Protein AF-A0A7W3ZYA4-F1 (afdb_monomer)

Foldseek 3Di:
DQDDQDVVVLVVCVVVVAACDDDPHSCVSVVVVVVVVVVVVVVVVVVVVVPPPPPPPPPVPDDDDDDD

Structure (mmCIF, N/CA/C/O backbone):
data_AF-A0A7W3ZYA4-F1
#
_entry.id   AF-A0A7W3ZYA4-F1
#
loop_
_atom_site.group_PDB
_atom_site.id
_atom_site.type_symbol
_atom_site.label_atom_id
_atom_site.label_alt_id
_atom_site.label_comp_id
_atom_site.label_asym_id
_atom_site.label_entity_id
_atom_site.label_seq_id
_atom_site.pdbx_PDB_ins_code
_atom_site.Cartn_x
_atom_site.Cartn_y
_atom_site.Cartn_z
_atom_site.occupancy
_atom_site.B_iso_or_equiv
_atom_site.auth_seq_id
_atom_site.auth_comp_id
_atom_site.auth_asym_id
_atom_site.auth_atom_id
_atom_site.pdbx_PDB_model_num
ATOM 1 N N . MET A 1 1 ? -4.292 -0.274 -12.401 1.00 54.00 1 MET A N 1
ATOM 2 C CA . MET A 1 1 ? -4.093 1.061 -11.801 1.00 54.00 1 MET A CA 1
ATOM 3 C C . MET A 1 1 ? -4.334 0.950 -10.308 1.00 54.00 1 MET A C 1
ATOM 5 O O . MET A 1 1 ? -5.466 0.709 -9.901 1.00 54.00 1 MET A O 1
ATOM 9 N N . THR A 1 2 ? -3.273 1.023 -9.510 1.00 72.50 2 THR A N 1
ATOM 10 C CA . THR A 1 2 ? -3.357 1.088 -8.046 1.00 72.50 2 THR A CA 1
ATOM 11 C C . THR A 1 2 ? -3.928 2.447 -7.648 1.00 72.50 2 THR A C 1
ATOM 13 O O . THR A 1 2 ? -3.455 3.483 -8.107 1.00 72.50 2 THR A O 1
ATOM 16 N N . GLN A 1 3 ? -4.984 2.449 -6.833 1.00 81.12 3 GLN A N 1
ATOM 17 C CA . GLN A 1 3 ? -5.522 3.684 -6.257 1.00 81.12 3 GLN A CA 1
ATOM 18 C C . GLN A 1 3 ? -4.467 4.292 -5.325 1.00 81.12 3 GLN A C 1
ATOM 20 O O . GLN A 1 3 ? -3.834 3.517 -4.609 1.00 81.12 3 GLN A O 1
ATOM 25 N N . PRO A 1 4 ? -4.250 5.618 -5.311 1.00 88.75 4 PRO A N 1
ATOM 26 C CA . PRO A 1 4 ? -3.283 6.254 -4.419 1.00 88.75 4 PRO A CA 1
ATOM 27 C C . PRO A 1 4 ? -3.714 6.145 -2.950 1.00 88.75 4 PRO A C 1
ATOM 29 O O . PRO A 1 4 ? -4.902 6.068 -2.635 1.00 88.75 4 PRO A O 1
ATOM 32 N N . PHE A 1 5 ? -2.744 6.134 -2.032 1.00 91.94 5 PHE A N 1
ATOM 33 C CA . PHE A 1 5 ? -3.030 6.126 -0.596 1.00 91.94 5 PHE A CA 1
ATOM 34 C C . PHE A 1 5 ? -3.704 7.435 -0.159 1.00 91.94 5 PHE A C 1
ATOM 36 O O . PHE A 1 5 ? -3.212 8.522 -0.463 1.00 91.94 5 PHE A O 1
ATOM 43 N N . ASN A 1 6 ? -4.810 7.341 0.585 1.00 94.38 6 ASN A N 1
ATOM 44 C CA . ASN A 1 6 ? -5.522 8.510 1.099 1.00 94.38 6 ASN A CA 1
ATOM 45 C C . ASN A 1 6 ? -5.021 8.887 2.504 1.00 94.38 6 ASN A C 1
ATOM 47 O O . ASN A 1 6 ? -5.463 8.332 3.512 1.00 94.38 6 ASN A O 1
ATOM 51 N N . PHE A 1 7 ? -4.121 9.870 2.561 1.00 93.75 7 PHE A N 1
ATOM 52 C CA . PHE A 1 7 ? -3.553 10.371 3.814 1.00 93.75 7 PHE A CA 1
ATOM 53 C C . PHE A 1 7 ? -4.569 11.109 4.695 1.00 93.75 7 PHE A C 1
ATOM 55 O O . PHE A 1 7 ? -4.492 11.014 5.917 1.00 93.75 7 PHE A O 1
ATOM 62 N N . GLU A 1 8 ? -5.545 11.808 4.110 1.00 95.56 8 GLU A N 1
ATOM 63 C CA . GLU A 1 8 ? -6.566 12.524 4.885 1.00 95.56 8 GLU A CA 1
ATOM 64 C C . GLU A 1 8 ? -7.459 11.553 5.658 1.00 95.56 8 GLU A C 1
ATOM 66 O O . GLU A 1 8 ? -7.745 11.768 6.837 1.00 95.56 8 GLU A O 1
ATOM 71 N N . GLN A 1 9 ? -7.866 10.455 5.017 1.00 93.81 9 GLN A N 1
ATOM 72 C CA . GLN A 1 9 ? -8.632 9.410 5.688 1.00 93.81 9 GLN A CA 1
ATOM 73 C C . GLN A 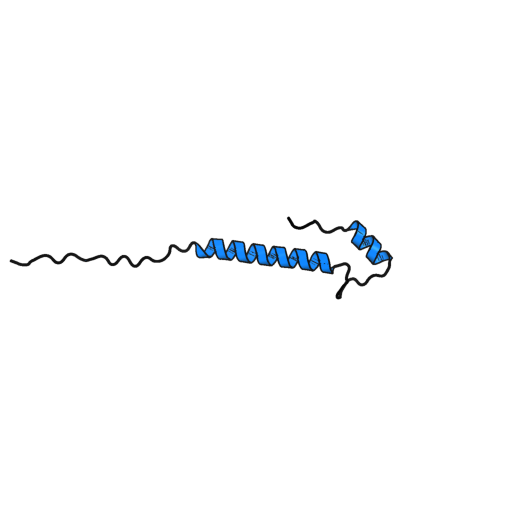1 9 ? -7.791 8.716 6.764 1.00 93.81 9 GLN A C 1
ATOM 75 O O . GLN A 1 9 ? -8.290 8.468 7.858 1.00 93.81 9 GLN A O 1
ATOM 80 N N . ALA A 1 10 ? -6.508 8.460 6.493 1.00 93.75 10 ALA A N 1
ATOM 81 C CA . ALA A 1 10 ? -5.598 7.870 7.472 1.00 93.75 10 ALA A CA 1
ATOM 82 C C . ALA A 1 10 ? -5.447 8.739 8.734 1.00 93.75 10 ALA A C 1
ATOM 84 O O . ALA A 1 10 ? -5.447 8.210 9.846 1.00 93.75 10 ALA A O 1
ATOM 85 N N . LEU A 1 11 ? -5.375 10.067 8.580 1.00 95.44 11 LE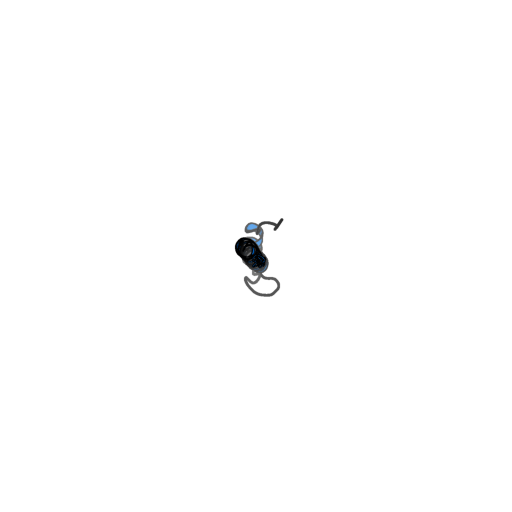U A N 1
ATOM 86 C CA . LEU A 1 11 ? -5.338 11.002 9.709 1.00 95.44 11 LEU A CA 1
ATOM 87 C C . LEU A 1 11 ? -6.645 10.993 10.512 1.00 95.44 11 LEU A C 1
ATOM 89 O O . LEU A 1 11 ? -6.596 10.991 11.741 1.00 95.44 11 LEU A O 1
ATOM 93 N N . LYS A 1 12 ? -7.804 10.944 9.843 1.00 96.38 12 LYS A N 1
ATOM 94 C CA . LYS A 1 12 ? -9.112 10.840 10.516 1.00 96.38 12 LYS A CA 1
ATOM 95 C C . LYS A 1 12 ? -9.243 9.537 11.301 1.00 96.38 12 LYS A C 1
ATOM 97 O O . LYS A 1 12 ? -9.656 9.561 12.456 1.00 96.38 12 LYS A O 1
ATOM 102 N N . ASP A 1 13 ? -8.847 8.416 10.705 1.00 94.25 13 ASP A N 1
ATOM 103 C CA . ASP A 1 13 ? -8.867 7.106 11.360 1.00 94.25 13 ASP A CA 1
ATOM 104 C C . ASP A 1 13 ? -7.911 7.066 12.565 1.00 94.25 13 ASP A C 1
ATOM 106 O O . ASP A 1 13 ? -8.242 6.476 13.596 1.00 94.25 13 ASP A O 1
ATOM 110 N N . LEU A 1 14 ? -6.751 7.730 12.468 1.00 94.19 14 LEU A N 1
ATOM 111 C CA . LEU A 1 14 ? -5.803 7.862 13.578 1.00 94.19 14 LEU A CA 1
ATOM 112 C C . LEU A 1 14 ? -6.402 8.667 14.734 1.00 94.19 14 LEU A C 1
ATOM 114 O O . LEU A 1 14 ? -6.309 8.254 15.887 1.00 94.19 14 LEU A O 1
ATOM 118 N N . GLN A 1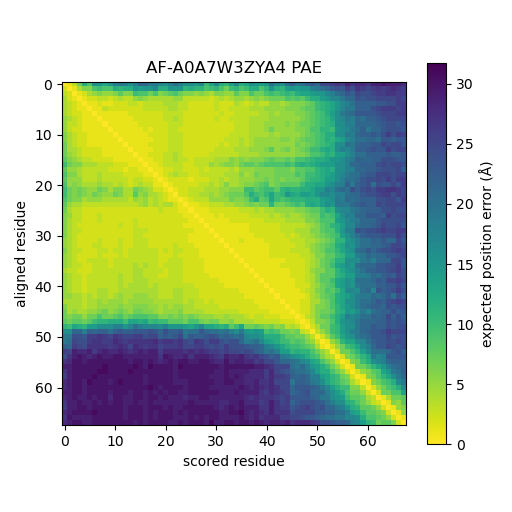 15 ? -7.053 9.791 14.427 1.00 94.88 15 GLN A N 1
ATOM 119 C CA . GLN A 1 15 ? -7.758 10.603 15.422 1.00 94.88 15 GLN A CA 1
ATOM 120 C C . GLN A 1 15 ? -8.932 9.851 16.059 1.00 94.88 15 GLN A C 1
ATOM 122 O O . GLN A 1 15 ? -9.209 10.037 17.241 1.00 94.88 15 GLN A O 1
ATOM 127 N N . ALA A 1 16 ? -9.590 8.970 15.304 1.00 94.75 16 ALA A N 1
ATOM 128 C CA . ALA A 1 16 ? -10.642 8.090 15.801 1.00 94.75 16 ALA A CA 1
ATOM 129 C C . ALA A 1 16 ? -10.115 6.917 16.658 1.00 94.75 16 ALA A C 1
ATOM 131 O O . ALA A 1 16 ? -10.912 6.123 17.156 1.00 94.75 16 ALA A O 1
ATOM 132 N N . GLY A 1 17 ? -8.794 6.791 16.839 1.00 93.50 17 GLY A N 1
ATOM 133 C CA . GLY A 1 17 ? -8.173 5.759 17.674 1.00 93.50 17 GLY A CA 1
ATOM 134 C C . GLY A 1 17 ? -8.057 4.390 17.004 1.00 93.50 17 GLY A C 1
ATOM 135 O O . GLY A 1 17 ? -7.859 3.384 17.686 1.00 93.50 17 GLY A O 1
ATOM 136 N N . LYS A 1 18 ? -8.182 4.320 15.674 1.00 93.75 18 LYS A N 1
ATOM 137 C CA . LYS A 1 18 ? -7.976 3.075 14.932 1.00 93.75 18 LYS A CA 1
ATOM 138 C C . LYS A 1 18 ? -6.503 2.668 14.999 1.00 93.75 18 LYS A C 1
ATOM 140 O O . LYS A 1 18 ? -5.599 3.500 14.975 1.00 93.75 18 LYS A O 1
ATOM 145 N N . ASN A 1 19 ? -6.252 1.365 15.057 1.00 92.69 19 ASN A N 1
ATOM 146 C CA . ASN A 1 19 ? -4.892 0.850 15.171 1.00 92.69 19 ASN A CA 1
ATOM 147 C C . ASN A 1 19 ? -4.070 1.121 13.898 1.00 92.69 19 ASN A C 1
ATOM 149 O O . ASN A 1 19 ? -4.546 0.973 12.770 1.00 92.69 19 ASN A O 1
ATOM 153 N N . LEU A 1 20 ? -2.793 1.465 14.083 1.00 92.19 20 LEU A N 1
ATOM 154 C CA . LEU A 1 20 ? -1.838 1.670 12.988 1.00 92.19 20 LEU A CA 1
ATOM 155 C C . LEU A 1 20 ? -1.453 0.356 12.291 1.00 92.19 20 LEU A C 1
ATOM 157 O O . LEU A 1 20 ? -1.231 0.345 11.078 1.00 92.19 20 LEU A O 1
ATOM 161 N N . THR A 1 21 ? -1.431 -0.759 13.030 1.00 89.50 21 THR A N 1
ATOM 162 C CA . THR A 1 21 ? -1.064 -2.108 12.557 1.00 89.50 21 THR A CA 1
ATOM 163 C C . THR A 1 21 ? -2.166 -3.145 12.835 1.00 89.50 21 THR A C 1
ATOM 165 O O . THR A 1 21 ? -3.113 -2.876 13.576 1.00 89.50 21 THR A O 1
ATOM 168 N N . GLY A 1 22 ? -2.084 -4.317 12.193 1.00 90.06 22 GLY A N 1
ATOM 169 C CA . GLY A 1 22 ? -3.083 -5.390 12.295 1.00 90.06 22 GLY A CA 1
ATOM 170 C C . GLY A 1 22 ? -3.963 -5.542 11.047 1.00 90.06 22 GLY A C 1
ATOM 171 O O . GLY 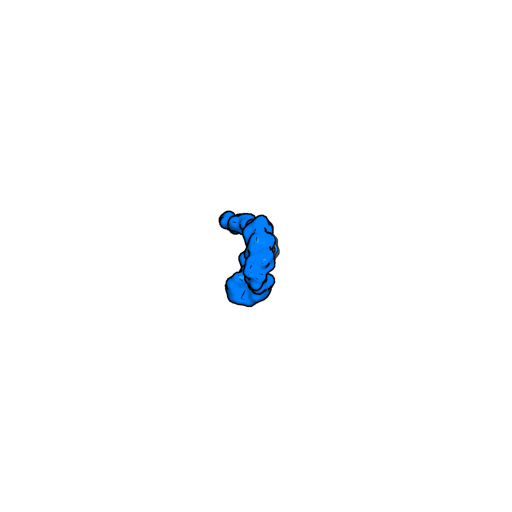A 1 22 ? -3.658 -5.000 9.990 1.00 90.06 22 GLY A O 1
ATOM 172 N N . LYS A 1 23 ? -5.048 -6.319 11.163 1.00 82.62 23 LYS A N 1
ATOM 173 C CA . LYS A 1 23 ? -5.881 -6.747 10.023 1.00 82.62 23 LYS A CA 1
ATOM 174 C C . LYS A 1 23 ? -6.645 -5.599 9.346 1.00 82.62 23 LYS A C 1
ATOM 176 O O . LYS A 1 23 ? -6.732 -5.581 8.126 1.00 82.62 23 LYS A O 1
ATOM 181 N N . ASP A 1 24 ? -7.110 -4.624 10.127 1.00 86.06 24 ASP A N 1
ATOM 182 C CA . ASP A 1 24 ? -7.901 -3.473 9.655 1.00 86.06 24 ASP A CA 1
ATOM 183 C C . ASP A 1 24 ? -7.182 -2.149 9.919 1.00 86.06 24 ASP A C 1
ATOM 185 O O . ASP A 1 24 ? -7.771 -1.146 10.328 1.00 86.06 24 ASP A O 1
ATOM 189 N N . SER A 1 25 ? -5.864 -2.167 9.764 1.00 91.19 25 SER A N 1
ATOM 190 C CA . SER A 1 25 ? -5.029 -1.069 10.212 1.00 91.19 25 SER A CA 1
ATOM 191 C C . SER A 1 25 ? -4.965 0.089 9.230 1.00 91.19 25 SER A C 1
ATOM 193 O O . SER A 1 25 ? -5.146 -0.074 8.022 1.00 91.19 25 SER A O 1
ATOM 195 N N . ILE A 1 26 ? -4.643 1.269 9.755 1.00 95.69 26 ILE A N 1
ATOM 196 C CA . ILE A 1 26 ? -4.470 2.488 8.954 1.00 95.69 26 ILE A CA 1
ATOM 197 C C . ILE A 1 26 ? -3.370 2.305 7.896 1.00 95.69 26 ILE A C 1
ATOM 199 O O . ILE A 1 26 ? -3.514 2.759 6.763 1.00 95.69 26 ILE A O 1
ATOM 203 N N . LEU A 1 27 ? -2.278 1.620 8.252 1.00 94.94 27 LEU A N 1
ATOM 204 C CA . LEU A 1 27 ? -1.129 1.420 7.364 1.00 94.94 27 LEU A CA 1
ATOM 205 C C . LEU A 1 27 ? -1.251 0.188 6.458 1.00 94.94 27 LEU A C 1
ATOM 207 O O . LEU A 1 27 ? -0.472 0.063 5.517 1.00 94.94 27 LEU A O 1
ATOM 211 N N . GLY A 1 28 ? -2.217 -0.704 6.695 1.00 94.38 28 GLY A N 1
ATOM 212 C CA . GLY A 1 28 ? -2.415 -1.922 5.901 1.00 94.38 28 GLY A CA 1
ATOM 213 C C . GLY A 1 28 ? -2.481 -1.667 4.387 1.00 94.38 28 GLY A C 1
ATOM 214 O O . GLY A 1 28 ? -1.725 -2.296 3.642 1.00 94.38 28 GLY A O 1
ATOM 215 N N . PRO A 1 29 ? -3.302 -0.708 3.909 1.00 93.38 29 PRO A N 1
ATOM 216 C CA . PRO A 1 29 ? -3.353 -0.357 2.491 1.00 93.38 29 PRO A CA 1
ATOM 217 C C . PRO A 1 29 ? -2.015 0.151 1.933 1.00 93.38 29 PRO A C 1
ATOM 219 O O . PRO A 1 29 ? -1.654 -0.207 0.814 1.00 93.38 29 PRO A O 1
ATOM 222 N N . LEU A 1 30 ? -1.262 0.938 2.714 1.00 93.69 30 LEU A N 1
ATOM 223 C CA . LEU A 1 30 ? 0.038 1.481 2.308 1.00 93.69 30 LEU A CA 1
ATOM 224 C C . LEU A 1 30 ? 1.099 0.381 2.189 1.00 93.69 30 LEU A C 1
ATOM 226 O O . LEU A 1 30 ? 1.839 0.337 1.209 1.00 93.69 30 LEU A O 1
ATOM 230 N N . ILE A 1 31 ? 1.146 -0.535 3.161 1.00 93.62 31 ILE A N 1
ATOM 231 C CA . ILE A 1 31 ? 2.056 -1.687 3.133 1.00 93.62 31 ILE A CA 1
ATOM 232 C C . ILE A 1 31 ? 1.757 -2.548 1.904 1.00 93.62 31 ILE A C 1
ATOM 234 O O . ILE A 1 31 ? 2.676 -2.881 1.164 1.00 93.62 31 ILE A O 1
ATOM 238 N N . LYS A 1 32 ? 0.477 -2.840 1.628 1.00 93.50 32 LYS A N 1
ATOM 239 C CA . LYS A 1 32 ? 0.075 -3.598 0.435 1.00 93.50 32 LYS A CA 1
ATOM 240 C C . LYS A 1 32 ? 0.557 -2.933 -0.854 1.00 93.50 32 LYS A C 1
ATOM 242 O O . LYS A 1 32 ? 1.142 -3.612 -1.688 1.00 93.50 32 LYS A O 1
ATOM 247 N N . GLN A 1 33 ? 0.346 -1.626 -1.006 1.00 94.94 33 GLN A N 1
ATOM 248 C CA . GLN A 1 33 ? 0.806 -0.890 -2.189 1.00 94.94 33 GLN A CA 1
ATOM 249 C C . GLN A 1 33 ? 2.325 -0.956 -2.359 1.00 94.94 33 GLN A C 1
ATOM 251 O O . GLN A 1 33 ? 2.798 -1.191 -3.468 1.00 94.94 33 GLN A O 1
ATOM 256 N N . LEU A 1 34 ? 3.083 -0.763 -1.274 1.00 94.75 34 LEU A N 1
ATOM 257 C CA . LEU A 1 34 ? 4.543 -0.835 -1.303 1.00 94.75 34 LEU A CA 1
ATOM 258 C C . LEU A 1 34 ? 5.020 -2.235 -1.700 1.00 94.75 34 LEU A C 1
ATOM 260 O O . LEU A 1 34 ? 5.887 -2.368 -2.560 1.00 94.75 34 LEU A O 1
ATOM 264 N N . THR A 1 35 ? 4.442 -3.272 -1.094 1.00 95.75 35 THR A N 1
ATOM 265 C CA . THR A 1 35 ? 4.781 -4.661 -1.401 1.00 95.75 35 THR A CA 1
ATOM 266 C C . THR A 1 35 ? 4.434 -4.998 -2.850 1.00 95.75 35 THR A C 1
ATOM 268 O O . THR A 1 35 ? 5.282 -5.520 -3.560 1.00 95.75 35 THR A O 1
ATOM 271 N N . GLU A 1 36 ? 3.249 -4.633 -3.338 1.00 95.62 36 GLU A N 1
ATOM 272 C CA . GLU A 1 36 ? 2.864 -4.862 -4.738 1.00 95.62 36 GLU A CA 1
ATOM 273 C C . GLU A 1 36 ? 3.788 -4.143 -5.725 1.00 95.62 36 GLU A C 1
ATOM 275 O O . GLU A 1 36 ? 4.197 -4.741 -6.717 1.00 95.62 36 GLU A O 1
ATOM 280 N N . ALA A 1 37 ? 4.167 -2.894 -5.442 1.00 94.81 37 ALA A N 1
ATOM 281 C CA . ALA A 1 37 ? 5.117 -2.155 -6.269 1.00 94.81 37 ALA A CA 1
ATOM 282 C C . ALA A 1 37 ? 6.508 -2.809 -6.282 1.00 94.81 37 ALA A C 1
ATOM 284 O O . ALA A 1 37 ? 7.138 -2.883 -7.335 1.00 94.81 37 ALA A O 1
ATOM 285 N N . ALA A 1 38 ? 6.975 -3.313 -5.137 1.00 96.50 38 ALA A N 1
ATOM 286 C CA . ALA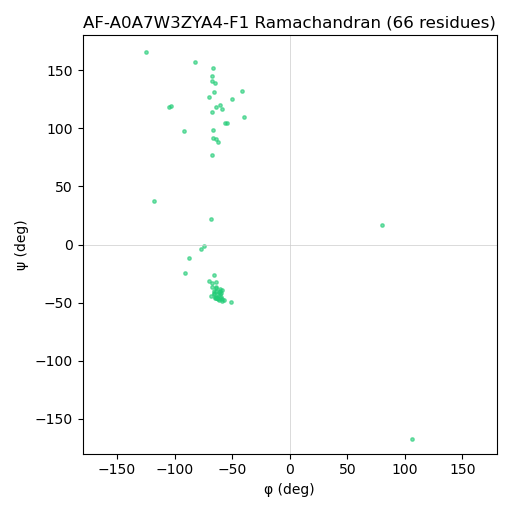 A 1 38 ? 8.247 -4.021 -5.050 1.00 96.50 38 ALA A CA 1
ATOM 287 C C . ALA A 1 38 ? 8.230 -5.337 -5.847 1.00 96.50 38 ALA A C 1
ATOM 289 O O . ALA A 1 38 ? 9.150 -5.573 -6.625 1.00 96.50 38 ALA A O 1
ATOM 290 N N . LEU A 1 39 ? 7.171 -6.149 -5.722 1.00 96.00 39 LEU A N 1
ATOM 291 C CA . LEU A 1 39 ? 7.027 -7.380 -6.513 1.00 96.00 39 LEU A CA 1
ATOM 292 C C . LEU A 1 39 ? 6.942 -7.085 -8.015 1.00 96.00 39 LEU A C 1
ATOM 294 O O . LEU A 1 39 ? 7.559 -7.778 -8.817 1.00 96.00 39 LEU A O 1
ATOM 298 N N . GLN A 1 40 ? 6.190 -6.056 -8.407 1.00 94.94 40 GLN A N 1
ATOM 299 C CA . GLN A 1 40 ? 6.095 -5.635 -9.804 1.00 94.94 40 GLN A CA 1
ATOM 300 C C . GLN A 1 40 ? 7.480 -5.262 -10.358 1.00 94.94 40 GLN A C 1
ATOM 302 O O . GLN A 1 40 ? 7.856 -5.732 -11.430 1.00 94.94 40 GLN A O 1
ATOM 307 N N . ALA A 1 41 ? 8.256 -4.473 -9.610 1.00 94.94 41 ALA A N 1
ATOM 308 C CA . ALA A 1 41 ? 9.609 -4.090 -10.000 1.00 94.94 41 ALA A CA 1
ATOM 309 C C . ALA A 1 41 ? 10.562 -5.296 -10.084 1.00 94.94 41 ALA A C 1
ATOM 311 O O . ALA A 1 41 ? 11.399 -5.355 -10.983 1.00 94.94 41 ALA A O 1
ATOM 312 N N . GLU A 1 42 ? 10.425 -6.273 -9.182 1.00 94.69 42 GLU A N 1
ATOM 313 C CA . GLU A 1 42 ? 11.187 -7.525 -9.227 1.00 94.69 42 GLU A CA 1
ATOM 314 C C . GLU A 1 42 ? 10.873 -8.330 -10.494 1.00 94.69 42 GLU A C 1
ATOM 316 O O . GLU A 1 42 ? 11.795 -8.761 -11.186 1.00 94.69 42 GLU A O 1
ATOM 321 N N . LEU A 1 43 ? 9.590 -8.471 -10.849 1.00 94.62 43 LEU A N 1
ATOM 322 C CA . LEU A 1 43 ? 9.175 -9.139 -12.086 1.00 94.62 43 LEU A CA 1
ATOM 323 C C . LEU A 1 43 ? 9.726 -8.420 -13.320 1.00 94.62 43 LEU A C 1
ATOM 325 O O . LEU A 1 43 ? 10.305 -9.062 -14.194 1.00 94.62 43 LEU A O 1
ATOM 329 N N . GLU A 1 44 ? 9.589 -7.097 -13.389 1.00 92.69 44 GLU A N 1
ATOM 330 C CA . GLU A 1 44 ? 10.115 -6.293 -14.498 1.00 92.69 44 GLU A CA 1
ATOM 331 C C . GLU A 1 44 ? 11.638 -6.436 -14.632 1.00 92.69 44 GLU A C 1
ATOM 333 O O . GLU A 1 44 ? 12.150 -6.620 -15.740 1.00 92.69 44 GLU A O 1
ATOM 338 N N . GLN A 1 45 ? 12.367 -6.434 -13.511 1.00 92.50 45 GLN A N 1
ATOM 339 C CA . GLN A 1 45 ? 13.807 -6.674 -13.505 1.00 92.50 45 GLN A CA 1
ATOM 340 C C . GLN A 1 45 ? 14.143 -8.086 -13.990 1.00 92.50 45 GLN A C 1
ATOM 342 O O . GLN A 1 45 ? 15.045 -8.227 -14.820 1.00 92.50 45 GLN A O 1
ATOM 347 N N . HIS A 1 46 ? 13.440 -9.114 -13.508 1.00 88.06 46 HIS A N 1
ATOM 348 C CA . HIS A 1 46 ? 13.646 -10.503 -13.923 1.00 88.06 46 HIS A CA 1
ATOM 349 C C . HIS A 1 46 ? 13.434 -10.675 -15.430 1.00 88.06 46 HIS A C 1
ATOM 351 O O . HIS A 1 46 ? 14.317 -11.188 -16.113 1.00 88.06 46 HIS A O 1
ATOM 357 N N . LEU A 1 47 ? 12.326 -10.158 -15.973 1.00 88.44 47 LEU A N 1
ATOM 358 C CA . LEU A 1 47 ? 12.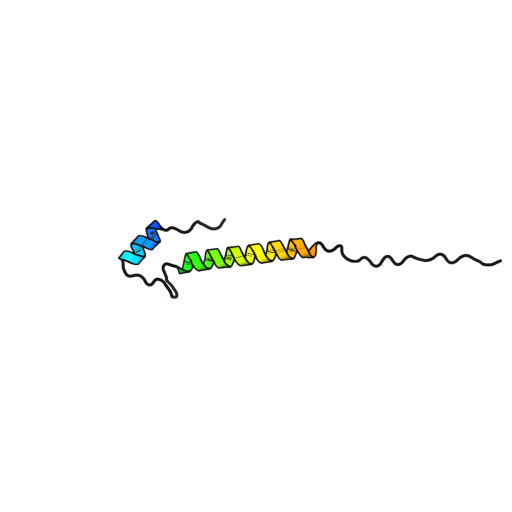040 -10.219 -17.409 1.00 88.44 47 LEU A CA 1
ATOM 359 C C . LEU A 1 47 ? 13.108 -9.491 -18.239 1.00 88.44 47 LEU A C 1
ATOM 361 O O . LEU A 1 47 ? 13.539 -10.013 -19.263 1.00 88.44 47 LEU A O 1
ATOM 365 N N . ALA A 1 48 ? 13.576 -8.324 -17.786 1.00 86.44 48 ALA A N 1
ATOM 366 C CA . ALA A 1 48 ? 14.647 -7.593 -18.462 1.00 86.44 48 ALA A CA 1
ATOM 367 C C . ALA A 1 48 ? 15.998 -8.338 -18.441 1.00 86.44 48 ALA A C 1
ATOM 369 O O . ALA A 1 48 ? 16.833 -8.124 -19.318 1.00 86.44 48 ALA A O 1
ATOM 370 N N . HIS A 1 49 ? 16.232 -9.204 -17.449 1.00 74.06 49 HIS A N 1
ATOM 371 C CA . HIS A 1 49 ? 17.458 -10.005 -17.341 1.00 74.06 49 HIS A CA 1
ATOM 372 C C . HIS A 1 49 ? 17.349 -11.370 -18.041 1.00 74.06 49 HIS A C 1
ATOM 374 O O . HIS A 1 49 ? 18.372 -11.904 -18.474 1.00 74.06 49 HIS A O 1
ATOM 380 N N . A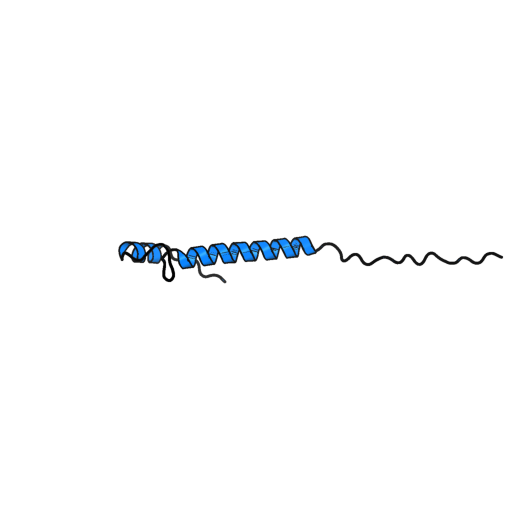SP A 1 50 ? 16.136 -11.903 -18.207 1.00 61.59 50 ASP A N 1
ATOM 381 C CA . ASP A 1 50 ? 15.847 -13.146 -18.934 1.00 61.59 50 ASP A CA 1
ATOM 382 C C . ASP A 1 50 ? 15.880 -12.983 -20.469 1.00 61.59 50 ASP A C 1
ATOM 384 O O . ASP A 1 50 ? 15.853 -13.980 -21.193 1.00 61.59 50 ASP A O 1
ATOM 388 N N . GLU A 1 51 ? 16.077 -11.766 -20.996 1.00 59.28 51 GLU A N 1
ATOM 389 C CA . GLU A 1 51 ? 16.463 -11.528 -22.401 1.00 59.28 51 GLU A CA 1
ATOM 390 C C . GLU A 1 51 ? 17.899 -12.005 -22.736 1.00 59.28 51 GLU A C 1
ATOM 392 O O . GLU A 1 51 ? 18.514 -11.574 -23.715 1.00 59.28 51 GLU A O 1
ATOM 397 N N . GLN A 1 52 ? 18.468 -12.935 -21.962 1.00 60.69 52 GLN A N 1
ATOM 398 C 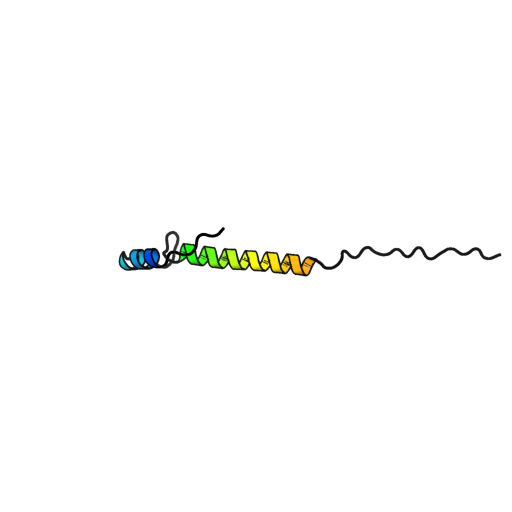CA . GLN A 1 52 ? 19.635 -13.694 -22.400 1.00 60.69 52 GLN A CA 1
ATOM 399 C C . GLN A 1 52 ? 19.244 -14.473 -23.667 1.00 60.69 52 GLN A C 1
ATOM 401 O O . GLN A 1 52 ? 18.325 -15.298 -23.624 1.00 60.69 52 GLN A O 1
ATOM 406 N N . PRO A 1 53 ? 19.913 -14.252 -24.816 1.00 56.47 53 PRO A N 1
ATOM 407 C CA . PRO A 1 53 ? 19.530 -14.890 -26.061 1.00 56.47 53 PRO A CA 1
ATOM 408 C C . PRO A 1 53 ? 19.588 -16.400 -25.871 1.00 56.47 53 PRO A C 1
ATOM 410 O O . PRO A 1 53 ? 20.651 -16.971 -25.618 1.00 56.47 53 PRO A O 1
ATOM 413 N N . ASN A 1 54 ? 18.420 -17.034 -25.992 1.00 57.75 54 ASN A N 1
ATOM 414 C CA . ASN A 1 54 ? 18.245 -18.477 -25.981 1.00 57.75 54 ASN A CA 1
ATOM 415 C C . ASN A 1 54 ? 19.394 -19.112 -26.780 1.00 57.75 54 ASN A C 1
ATOM 417 O O . ASN A 1 54 ? 19.490 -18.908 -27.995 1.00 57.75 54 ASN A O 1
ATOM 421 N N . ARG A 1 55 ? 20.318 -19.803 -26.093 1.00 57.25 55 ARG A N 1
ATOM 422 C CA . ARG A 1 55 ? 21.541 -20.373 -26.676 1.00 57.25 55 ARG A CA 1
ATOM 423 C C . ARG A 1 55 ? 21.154 -21.505 -27.623 1.00 57.25 55 ARG A C 1
ATOM 425 O O . ARG A 1 55 ? 21.296 -22.684 -27.295 1.00 57.25 55 ARG A O 1
ATOM 432 N N . LYS A 1 56 ? 20.685 -21.152 -28.822 1.00 52.75 56 LYS A N 1
ATOM 433 C CA . LYS A 1 56 ? 20.596 -22.052 -29.967 1.00 52.75 56 LYS A CA 1
ATOM 434 C C . LYS A 1 56 ? 22.010 -22.577 -30.179 1.00 52.75 56 LYS A C 1
ATOM 436 O O . LYS A 1 56 ? 22.884 -21.847 -30.644 1.00 52.75 56 LYS A O 1
ATOM 441 N N . LYS A 1 57 ? 22.264 -23.829 -29.781 1.00 48.53 57 LYS A N 1
ATOM 442 C CA . LYS A 1 57 ? 23.488 -24.541 -30.146 1.00 48.53 57 LYS A CA 1
ATOM 443 C C . LYS A 1 57 ? 23.569 -24.493 -31.667 1.00 48.53 57 LYS A C 1
ATOM 445 O O . LYS A 1 57 ? 22.836 -25.203 -32.349 1.00 48.53 57 LYS A O 1
ATOM 450 N N . LYS A 1 58 ? 24.444 -23.643 -32.198 1.00 51.34 58 LYS A N 1
ATOM 451 C CA . LYS A 1 58 ? 24.851 -23.715 -33.593 1.00 51.34 58 LYS A CA 1
ATOM 452 C C . LYS A 1 58 ? 25.628 -25.022 -33.719 1.00 51.34 58 LYS A C 1
ATOM 454 O O . LYS A 1 58 ? 26.823 -25.065 -33.443 1.00 51.34 58 LYS A O 1
ATOM 459 N N . ILE A 1 59 ? 24.930 -26.103 -34.060 1.00 56.62 59 ILE A N 1
ATOM 460 C CA . ILE A 1 59 ? 25.563 -27.288 -34.628 1.00 56.62 59 ILE A CA 1
ATOM 461 C C . ILE A 1 59 ? 26.127 -26.797 -35.960 1.00 56.62 59 ILE A C 1
ATOM 463 O O . ILE A 1 59 ? 25.425 -26.711 -36.963 1.00 56.62 59 ILE A O 1
ATOM 467 N N . GLN A 1 60 ? 27.376 -26.336 -35.933 1.00 51.69 60 GLN A N 1
ATOM 468 C CA . GLN A 1 60 ? 28.143 -26.103 -37.143 1.00 51.69 60 GLN A CA 1
ATOM 469 C C . GLN A 1 60 ? 28.349 -27.499 -37.733 1.00 51.69 60 GLN A C 1
ATOM 471 O O . GLN A 1 60 ? 29.182 -28.261 -37.246 1.00 51.69 60 GLN A O 1
ATOM 476 N N . ALA A 1 61 ? 27.525 -27.865 -38.713 1.00 55.34 61 ALA A N 1
ATOM 477 C CA . ALA A 1 61 ? 27.760 -29.024 -39.555 1.00 55.34 61 ALA A CA 1
ATOM 478 C C . ALA A 1 61 ? 29.076 -28.775 -40.307 1.00 55.34 61 ALA A C 1
ATOM 480 O O . ALA A 1 61 ? 29.096 -28.151 -41.369 1.00 55.34 61 ALA A O 1
ATOM 481 N N . SER A 1 62 ? 30.194 -29.169 -39.693 1.00 54.84 62 SER A N 1
ATOM 482 C CA . SER A 1 62 ? 31.497 -29.128 -40.341 1.00 54.84 62 SER A CA 1
ATOM 483 C C . SER A 1 62 ? 31.452 -30.105 -41.511 1.00 54.84 62 SER A C 1
ATOM 485 O O . SER A 1 62 ? 31.177 -31.289 -41.336 1.00 54.84 62 SER A O 1
ATOM 487 N N . HIS A 1 63 ? 31.629 -29.555 -42.707 1.00 47.12 63 HIS A N 1
ATOM 488 C CA . HIS A 1 63 ? 31.592 -30.241 -43.989 1.00 47.12 63 HIS A CA 1
ATOM 489 C C . HIS A 1 63 ? 32.478 -31.494 -44.001 1.00 47.12 63 HIS A C 1
ATOM 491 O O . HIS A 1 63 ? 33.691 -31.401 -43.818 1.00 47.12 63 HIS A O 1
ATOM 497 N N . TYR A 1 64 ? 31.893 -32.641 -44.346 1.00 49.41 64 TYR A N 1
ATOM 498 C CA . TYR A 1 64 ? 32.649 -33.758 -44.904 1.00 49.41 64 TYR A CA 1
ATOM 499 C C . TYR A 1 64 ? 33.155 -33.338 -46.292 1.00 49.41 64 TYR A C 1
ATOM 501 O O . TYR A 1 64 ? 32.351 -33.115 -47.197 1.00 49.41 64 TYR A O 1
ATOM 509 N N . LYS A 1 65 ? 34.474 -33.205 -46.472 1.00 54.22 65 LYS A N 1
ATOM 510 C CA . LYS A 1 65 ? 35.086 -33.171 -47.806 1.00 54.22 65 LYS A CA 1
ATOM 511 C C . LYS A 1 65 ? 35.739 -34.519 -48.094 1.00 54.22 65 LYS A C 1
ATOM 513 O O . LYS A 1 65 ? 36.629 -34.953 -47.371 1.00 54.22 65 LYS A O 1
ATOM 518 N N . THR A 1 66 ? 35.239 -35.139 -49.157 1.00 49.34 66 THR A N 1
ATOM 519 C CA . THR A 1 66 ? 35.783 -36.275 -49.902 1.00 49.34 66 THR A CA 1
ATOM 520 C C . THR A 1 66 ? 37.293 -36.153 -50.103 1.00 49.34 66 THR A C 1
ATOM 522 O O . THR A 1 66 ? 37.767 -35.100 -50.530 1.00 49.34 66 THR A O 1
ATOM 525 N N . ILE A 1 67 ? 38.025 -37.233 -49.827 1.00 59.19 67 ILE A N 1
ATOM 526 C CA . ILE A 1 67 ? 39.427 -37.404 -50.221 1.00 59.19 67 ILE A CA 1
ATOM 527 C C . ILE A 1 67 ? 39.421 -38.386 -51.398 1.00 59.19 67 ILE A C 1
ATOM 529 O O . ILE A 1 67 ? 38.916 -39.501 -51.255 1.00 59.19 67 ILE A O 1
ATOM 533 N N . THR A 1 68 ? 39.898 -37.908 -52.548 1.00 47.12 68 THR A N 1
ATOM 534 C CA . THR A 1 68 ? 40.274 -38.698 -53.730 1.00 47.12 68 THR A CA 1
ATOM 535 C C . THR A 1 68 ? 41.672 -39.261 -53.531 1.00 47.12 68 THR A C 1
ATOM 537 O O . THR A 1 68 ? 42.510 -38.511 -52.980 1.00 47.12 68 THR A O 1
#

Mean predicted aligned error: 12.04 Å

Radius of gyration: 27.54 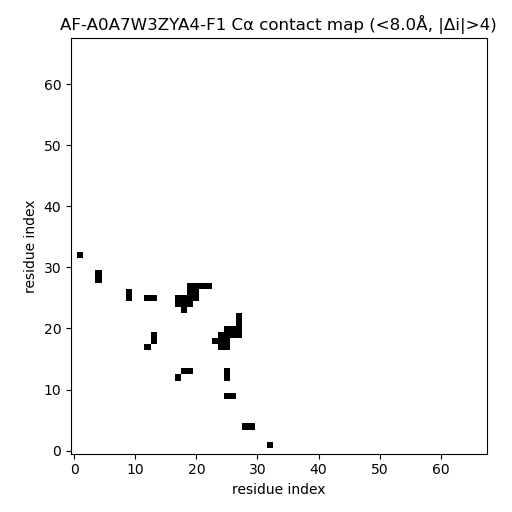Å; Cα contacts (8 Å, |Δi|>4): 24; chains: 1; bounding box: 51×51×71 Å

pLDDT: mean 80.89, std 17.9, range [47.12, 96.5]

Solvent-accessible surface area (backbone atoms only — not comparable to full-atom values): 4432 Å² total; per-residue (Å²): 135,85,79,79,82,62,64,70,59,40,53,52,41,48,74,72,66,50,48,61,66,67,98,86,16,63,42,43,66,53,53,51,52,52,52,52,52,51,54,51,52,50,51,55,51,49,58,68,62,61,69,58,75,78,80,73,79,76,78,73,79,74,77,86,75,88,84,134

Sequence (68 aa):
MTQPFNFEQALKDLQAGKNLTGKDSILGPLIKQLTEAALQAELEQHLAHDEQPNRKKKIQASHYKTIT

Secondary structure (DSSP, 8-state):
-PPPP-HHHHHHHHHTT--SSSTT-SSHHHHHHHHHHHHHHHHHHHHHHH-S----------------